Protein AF-A0A522Q6T3-F1 (afdb_monomer)

Structure (mmCIF, N/CA/C/O backbone):
data_AF-A0A522Q6T3-F1
#
_entry.id   AF-A0A522Q6T3-F1
#
loop_
_atom_site.group_PDB
_atom_site.id
_atom_site.type_symbol
_atom_site.label_atom_id
_atom_site.label_alt_id
_atom_site.label_comp_id
_atom_site.label_asym_id
_atom_site.label_entity_id
_atom_site.label_seq_id
_atom_site.pdbx_PDB_ins_code
_atom_site.Cartn_x
_atom_site.Cartn_y
_atom_site.Cartn_z
_atom_site.occupancy
_atom_site.B_iso_or_equiv
_atom_site.auth_seq_id
_atom_site.auth_comp_id
_atom_site.auth_asym_id
_atom_site.auth_atom_id
_atom_site.pdbx_PDB_model_num
ATOM 1 N N . MET A 1 1 ? 15.743 12.903 8.672 1.00 42.44 1 MET A N 1
ATOM 2 C CA . MET A 1 1 ? 14.660 12.225 9.415 1.00 42.44 1 MET A CA 1
ATOM 3 C C . MET A 1 1 ? 14.286 11.033 8.550 1.00 42.44 1 MET A C 1
ATOM 5 O O . MET A 1 1 ? 14.039 11.246 7.377 1.00 42.44 1 MET A O 1
ATOM 9 N N . GLN A 1 2 ? 14.473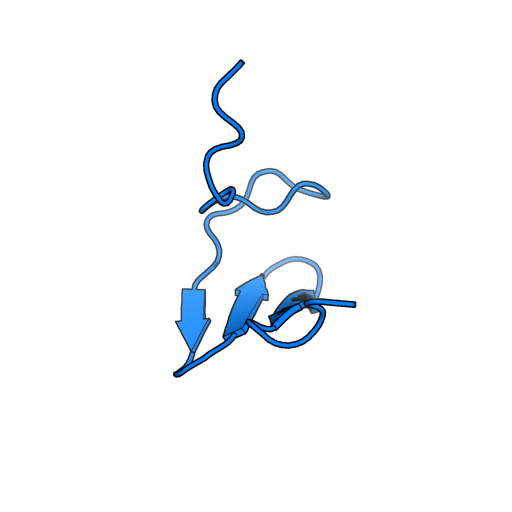 9.807 9.037 1.00 47.00 2 GLN A N 1
ATOM 10 C CA . GLN A 1 2 ? 14.511 8.605 8.197 1.00 47.00 2 GLN A CA 1
ATOM 11 C C . GLN A 1 2 ? 13.110 8.252 7.686 1.00 47.00 2 GLN A C 1
ATOM 13 O O . GLN A 1 2 ? 12.253 7.817 8.450 1.00 47.00 2 GLN A O 1
ATOM 18 N N . GLU A 1 3 ? 12.883 8.468 6.396 1.00 51.88 3 GLU A N 1
ATOM 19 C CA . GLU A 1 3 ? 11.685 8.037 5.683 1.00 51.88 3 GLU A CA 1
ATOM 20 C C . GLU A 1 3 ? 11.835 6.536 5.430 1.00 51.88 3 GLU A C 1
ATOM 22 O O . GLU A 1 3 ? 12.391 6.103 4.424 1.00 51.88 3 GLU A O 1
ATOM 27 N N . PHE A 1 4 ? 11.440 5.712 6.402 1.00 51.94 4 PHE A N 1
ATOM 28 C CA . PHE A 1 4 ? 11.330 4.277 6.163 1.00 51.94 4 PHE A CA 1
ATOM 29 C C . PHE A 1 4 ? 10.382 4.087 4.971 1.00 51.94 4 PHE A C 1
ATOM 31 O O . PHE A 1 4 ? 9.280 4.643 5.020 1.00 51.94 4 PHE A O 1
ATOM 38 N N . PRO A 1 5 ?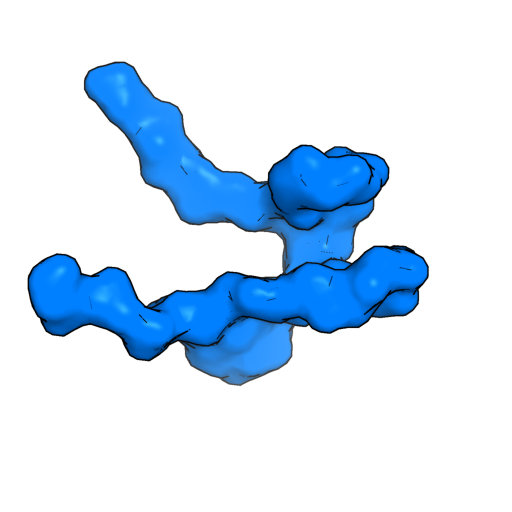 10.754 3.332 3.919 1.00 58.56 5 PRO A N 1
ATOM 39 C CA . PRO A 1 5 ? 9.799 2.937 2.896 1.00 58.56 5 PRO A CA 1
ATOM 40 C C . PRO A 1 5 ? 8.729 2.136 3.626 1.00 58.56 5 PRO A C 1
ATOM 42 O O . PRO A 1 5 ? 8.973 1.023 4.097 1.00 58.56 5 PRO A O 1
ATOM 45 N N . ASN A 1 6 ? 7.602 2.798 3.873 1.00 63.47 6 ASN A N 1
ATOM 46 C CA . ASN A 1 6 ? 6.608 2.361 4.830 1.00 63.47 6 ASN A CA 1
ATOM 47 C C . ASN A 1 6 ? 6.122 0.980 4.391 1.00 63.47 6 ASN A C 1
ATOM 49 O O . ASN A 1 6 ? 5.334 0.859 3.461 1.00 63.47 6 ASN A O 1
ATOM 53 N N . GLN A 1 7 ? 6.552 -0.071 5.097 1.00 74.81 7 GLN A N 1
ATOM 54 C CA . GLN A 1 7 ? 6.032 -1.433 4.919 1.00 74.81 7 GLN A CA 1
ATOM 55 C C . GLN A 1 7 ? 4.540 -1.522 5.287 1.00 74.81 7 GLN A C 1
ATOM 57 O O . GLN A 1 7 ? 3.948 -2.597 5.241 1.00 74.81 7 GLN A O 1
ATOM 62 N N . PHE A 1 8 ? 3.938 -0.401 5.684 1.00 81.12 8 PHE A N 1
ATOM 63 C CA . PHE A 1 8 ? 2.555 -0.237 6.069 1.00 81.12 8 PHE A CA 1
ATOM 64 C C . PHE A 1 8 ? 1.882 0.781 5.152 1.00 81.12 8 PHE A C 1
ATOM 66 O O . PHE A 1 8 ? 2.427 1.830 4.831 1.00 81.12 8 PHE A O 1
ATOM 73 N N . CYS A 1 9 ? 0.660 0.479 4.744 1.00 86.44 9 CYS A N 1
ATOM 74 C CA . CYS A 1 9 ? -0.142 1.342 3.907 1.00 86.44 9 CYS A CA 1
ATOM 75 C C . CYS A 1 9 ? -0.429 2.670 4.632 1.00 86.44 9 CYS A C 1
ATOM 77 O O . CYS A 1 9 ? -0.995 2.632 5.726 1.00 86.44 9 CYS A O 1
ATOM 79 N N . PRO A 1 10 ? -0.147 3.838 4.028 1.00 81.12 10 PRO A N 1
ATOM 80 C CA . PRO A 1 10 ? -0.454 5.133 4.641 1.00 81.12 10 PRO A CA 1
ATOM 81 C C . PRO A 1 10 ? -1.963 5.401 4.755 1.00 81.12 10 PRO A C 1
ATOM 83 O O . PRO A 1 10 ? -2.383 6.243 5.539 1.00 81.12 10 PRO A O 1
ATOM 86 N N . VAL A 1 11 ? -2.789 4.681 3.989 1.00 82.56 11 VAL A N 1
ATOM 87 C CA . VAL A 1 11 ? -4.248 4.861 3.965 1.00 82.56 11 VAL A CA 1
ATOM 88 C C . VAL A 1 11 ? -4.926 4.133 5.124 1.00 82.56 11 VAL A C 1
ATOM 90 O O . VAL A 1 11 ? -5.868 4.644 5.719 1.00 82.56 11 VAL A O 1
ATOM 93 N N . CYS A 1 12 ? -4.478 2.915 5.437 1.00 87.94 12 CYS A N 1
ATOM 94 C CA . CYS A 1 12 ? -5.172 2.041 6.387 1.00 87.94 12 C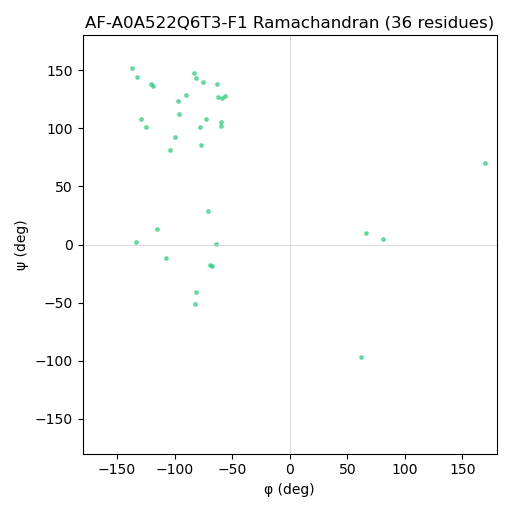YS A CA 1
ATOM 95 C C . CYS A 1 12 ? -4.263 1.377 7.429 1.00 87.94 12 CYS A C 1
ATOM 97 O O . CYS A 1 12 ? -4.740 0.550 8.205 1.00 87.94 12 CYS A O 1
ATOM 99 N N . GLY A 1 13 ? -2.959 1.668 7.422 1.00 83.12 13 GLY A N 1
ATOM 100 C CA . GLY A 1 13 ? -1.968 1.108 8.349 1.00 83.12 13 GLY A CA 1
ATOM 101 C C . GLY A 1 13 ? -1.721 -0.396 8.195 1.00 83.12 13 GLY A C 1
ATOM 102 O O . GLY A 1 13 ? -1.096 -1.014 9.048 1.00 83.12 13 GLY A O 1
ATOM 103 N N . THR A 1 14 ? -2.239 -1.024 7.138 1.00 86.88 14 THR A N 1
ATOM 104 C CA . THR A 1 14 ? -2.079 -2.468 6.904 1.00 86.88 14 THR A CA 1
ATOM 105 C C . THR A 1 14 ? -0.729 -2.760 6.274 1.00 86.88 14 THR A C 1
ATOM 107 O O . THR A 1 14 ? -0.278 -1.991 5.434 1.00 86.88 14 THR A O 1
ATOM 110 N N . ARG A 1 15 ? -0.092 -3.873 6.645 1.00 86.12 15 ARG A N 1
ATOM 111 C CA . ARG A 1 15 ? 1.180 -4.286 6.050 1.00 86.12 15 ARG A CA 1
ATOM 112 C C . ARG A 1 15 ? 1.026 -4.464 4.538 1.00 86.12 15 ARG A C 1
ATOM 114 O O . ARG A 1 15 ? 0.130 -5.176 4.091 1.00 86.12 15 ARG A O 1
ATOM 121 N N . LEU A 1 16 ? 1.879 -3.791 3.778 1.00 86.12 16 LEU A N 1
ATOM 122 C CA . LEU A 1 16 ? 1.955 -3.957 2.337 1.00 86.12 16 LEU A CA 1
ATOM 123 C C . LEU A 1 16 ? 2.661 -5.275 2.020 1.00 86.12 16 LEU A C 1
ATOM 125 O O . LEU A 1 16 ? 3.654 -5.627 2.662 1.00 86.12 16 LEU A O 1
ATOM 129 N N . GLU A 1 17 ? 2.161 -5.984 1.017 1.00 86.81 17 GLU A N 1
ATOM 130 C CA . GLU A 1 17 ? 2.825 -7.161 0.472 1.00 86.81 17 GLU A CA 1
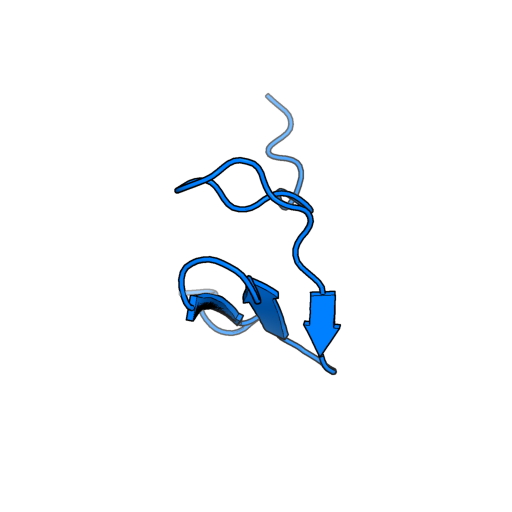ATOM 131 C C . GLU A 1 17 ? 3.765 -6.754 -0.657 1.00 86.81 17 GLU A C 1
ATOM 133 O O . GLU A 1 17 ? 3.388 -6.021 -1.572 1.00 86.81 17 GLU A O 1
ATOM 138 N N . SER A 1 18 ? 5.011 -7.214 -0.574 1.00 80.12 18 SER A N 1
ATOM 139 C CA . SER A 1 18 ? 6.016 -7.009 -1.609 1.00 80.12 18 SER A CA 1
ATOM 140 C C . SER A 1 18 ? 5.772 -7.982 -2.760 1.00 80.12 18 SER A C 1
ATOM 142 O O . SER A 1 18 ? 6.140 -9.153 -2.687 1.00 80.12 18 SER A O 1
A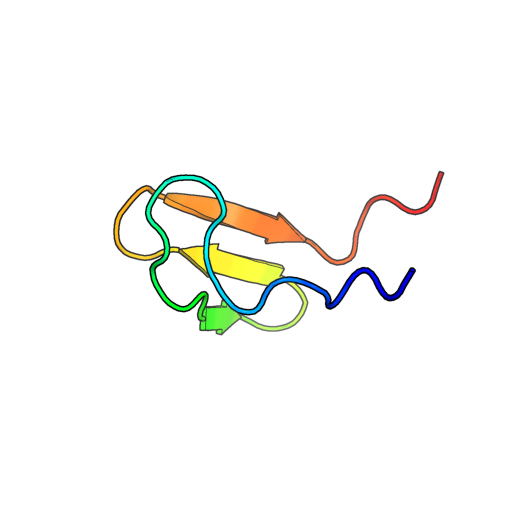TOM 144 N N . GLU A 1 19 ? 5.171 -7.476 -3.825 1.00 81.25 19 GLU A N 1
ATOM 145 C CA . GLU A 1 19 ? 4.948 -8.163 -5.090 1.00 81.25 19 GLU A CA 1
ATOM 146 C C . GLU A 1 19 ? 6.025 -7.709 -6.082 1.00 81.25 19 GLU A C 1
ATOM 148 O O . GLU A 1 19 ? 5.894 -6.697 -6.773 1.00 81.25 19 GLU A O 1
ATOM 153 N N . HIS A 1 20 ? 7.125 -8.459 -6.148 1.00 79.88 20 HIS A N 1
ATOM 154 C CA . HIS A 1 20 ? 8.243 -8.199 -7.059 1.00 79.88 20 HIS A CA 1
ATOM 155 C C . HIS A 1 20 ? 8.930 -6.837 -6.795 1.00 79.88 20 HIS A C 1
ATOM 157 O O . HIS A 1 20 ? 9.764 -6.737 -5.901 1.00 79.88 20 HIS A O 1
ATOM 163 N N . CYS A 1 21 ? 8.565 -5.788 -7.541 1.00 78.62 21 CYS A N 1
ATOM 164 C CA . CYS A 1 21 ? 9.111 -4.426 -7.451 1.00 78.62 21 CYS A CA 1
ATOM 165 C C . CYS A 1 21 ? 8.055 -3.398 -6.985 1.00 78.62 21 CYS A C 1
ATOM 167 O O . CYS A 1 21 ? 8.224 -2.190 -7.152 1.00 78.62 21 CYS A O 1
ATOM 169 N N . LYS A 1 22 ? 6.914 -3.869 -6.470 1.00 82.31 22 LYS A N 1
ATOM 170 C CA . LYS A 1 22 ? 5.821 -3.035 -5.957 1.00 82.31 22 LYS A CA 1
ATOM 171 C C . LYS A 1 22 ? 5.357 -3.548 -4.598 1.00 82.31 22 LYS A C 1
ATOM 173 O O . LYS A 1 22 ? 5.308 -4.747 -4.354 1.00 82.31 22 LYS A O 1
ATOM 178 N N . MET A 1 23 ? 4.988 -2.639 -3.715 1.00 86.12 23 MET A N 1
ATOM 179 C CA . MET A 1 23 ? 4.298 -2.940 -2.4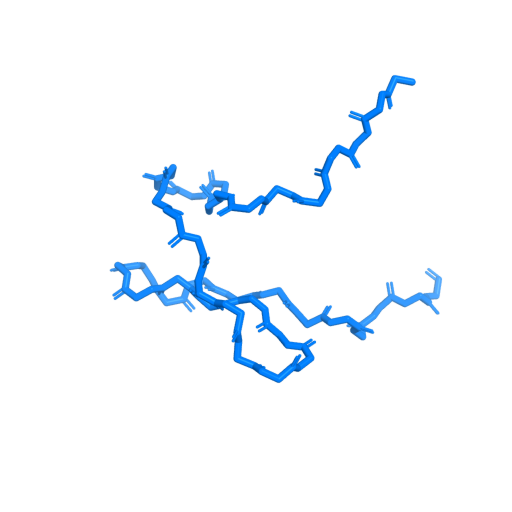70 1.00 86.12 23 MET A CA 1
ATOM 180 C C . MET A 1 23 ? 2.797 -2.734 -2.675 1.00 86.12 23 MET A C 1
ATOM 182 O O . MET A 1 23 ? 2.394 -1.651 -3.079 1.00 86.12 23 MET A O 1
ATOM 186 N N . VAL A 1 24 ? 1.964 -3.743 -2.421 1.00 87.19 24 VAL A N 1
ATOM 187 C CA . VAL A 1 24 ? 0.506 -3.696 -2.638 1.00 87.19 24 VAL A CA 1
ATOM 188 C C . VAL A 1 24 ? -0.239 -3.910 -1.323 1.00 87.19 24 VAL A C 1
ATOM 190 O O . VAL A 1 24 ? 0.092 -4.788 -0.531 1.00 87.19 24 VAL A O 1
ATOM 193 N N . CYS A 1 25 ? -1.279 -3.116 -1.087 1.00 90.19 25 CYS A N 1
ATOM 194 C CA . CYS A 1 25 ? -2.182 -3.250 0.043 1.00 90.19 25 CYS A CA 1
ATOM 195 C C . CYS A 1 25 ? -3.426 -4.047 -0.353 1.00 90.19 25 CYS A C 1
ATOM 197 O O . CYS A 1 25 ? -4.298 -3.540 -1.060 1.00 90.19 25 CYS A O 1
ATOM 199 N N . THR A 1 26 ? -3.582 -5.246 0.198 1.00 86.00 26 THR A N 1
ATOM 200 C CA . THR A 1 26 ? -4.744 -6.119 -0.049 1.00 86.00 26 THR A CA 1
ATOM 201 C C . THR A 1 26 ? -6.057 -5.608 0.558 1.00 86.00 26 THR A C 1
ATOM 203 O O . THR A 1 26 ? -7.125 -6.039 0.139 1.00 86.00 26 THR A O 1
ATOM 206 N N . ARG A 1 27 ? -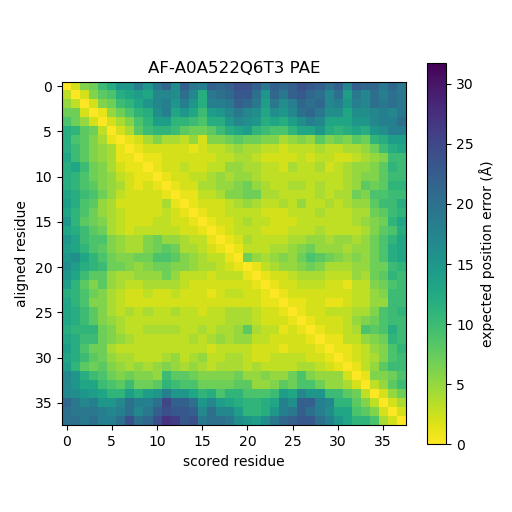6.016 -4.670 1.521 1.00 88.88 27 ARG A N 1
ATOM 207 C CA . ARG A 1 27 ? -7.235 -4.091 2.130 1.00 88.88 27 ARG A CA 1
ATOM 208 C C . ARG A 1 27 ? -7.876 -2.958 1.335 1.00 88.88 27 ARG A C 1
ATOM 210 O O . ARG A 1 27 ? -9.085 -2.965 1.156 1.00 88.88 27 ARG A O 1
ATOM 217 N N . CYS A 1 28 ? -7.098 -1.951 0.944 1.00 89.06 28 CYS A N 1
ATOM 218 C CA . CYS A 1 28 ? -7.612 -0.745 0.286 1.00 89.06 28 CYS A CA 1
ATOM 219 C C . CYS A 1 28 ? -7.281 -0.679 -1.211 1.00 89.06 28 CYS A C 1
ATOM 221 O O . CYS A 1 28 ? -7.817 0.182 -1.899 1.00 89.06 28 CYS A O 1
ATOM 223 N N . GLY A 1 29 ? -6.395 -1.549 -1.711 1.00 84.44 29 GLY A N 1
ATOM 224 C CA . GLY A 1 29 ? -5.926 -1.524 -3.098 1.00 84.44 29 GLY A CA 1
ATOM 225 C C . GLY A 1 29 ? -4.816 -0.505 -3.382 1.00 84.44 29 GLY A C 1
ATOM 226 O O . GLY A 1 29 ? -4.419 -0.359 -4.533 1.00 84.44 29 GLY A O 1
ATOM 227 N N . TYR A 1 30 ? -4.297 0.194 -2.364 1.00 85.19 30 TYR A N 1
ATOM 228 C CA . TYR A 1 30 ? -3.145 1.091 -2.516 1.00 85.19 30 TYR A CA 1
ATOM 229 C C . TYR A 1 30 ? -1.897 0.308 -2.931 1.00 85.19 30 TYR A C 1
ATOM 231 O O . TYR A 1 30 ? -1.630 -0.749 -2.364 1.00 85.19 30 TYR A O 1
ATOM 239 N N . PHE A 1 31 ? -1.101 0.833 -3.857 1.00 83.25 31 PHE A N 1
ATOM 240 C CA . PHE A 1 31 ? 0.172 0.233 -4.239 1.00 83.25 31 PHE A CA 1
ATOM 241 C C . PHE A 1 31 ? 1.264 1.292 -4.399 1.00 83.25 31 PHE A C 1
ATOM 243 O O . PHE A 1 31 ? 0.986 2.441 -4.727 1.00 83.25 31 PHE A O 1
ATOM 250 N N . MET A 1 32 ? 2.507 0.889 -4.164 1.00 77.69 32 MET A N 1
ATOM 251 C CA . 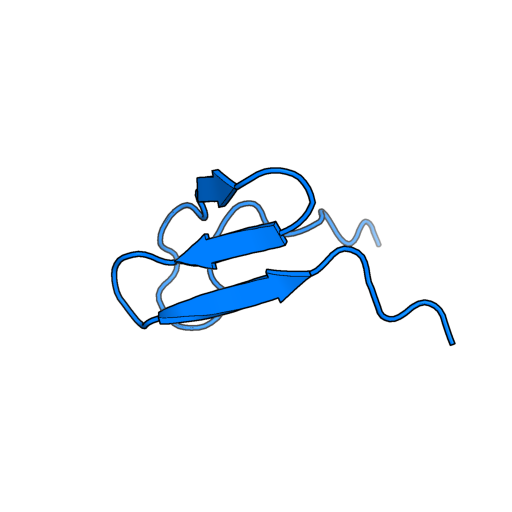MET A 1 32 ? 3.706 1.709 -4.282 1.00 77.69 32 MET A CA 1
ATOM 252 C C . MET A 1 32 ? 4.717 0.945 -5.137 1.00 77.69 32 MET A C 1
ATOM 254 O O . MET A 1 32 ? 5.237 -0.083 -4.712 1.00 77.69 32 MET A O 1
ATOM 258 N N . SER A 1 33 ? 4.956 1.388 -6.368 1.00 78.88 33 SER A N 1
ATOM 259 C CA . SER A 1 33 ? 5.993 0.838 -7.249 1.00 78.88 33 SER A CA 1
ATOM 260 C C . SER A 1 33 ? 7.356 1.450 -6.930 1.00 78.88 33 SER A C 1
ATOM 262 O O . SER A 1 33 ? 7.435 2.636 -6.632 1.00 78.88 33 SER A O 1
ATOM 264 N N . CYS A 1 34 ? 8.449 0.698 -7.088 1.00 71.81 34 CYS A N 1
ATOM 265 C CA . CYS A 1 34 ? 9.817 1.246 -7.130 1.00 71.81 34 CYS A CA 1
ATOM 266 C C . CYS A 1 34 ? 10.105 2.043 -8.422 1.00 71.81 34 CYS A C 1
ATOM 268 O O . CYS A 1 34 ? 11.232 2.081 -8.910 1.00 71.81 34 CYS A O 1
ATOM 270 N N . SER A 1 35 ? 9.078 2.642 -9.011 1.00 68.50 35 SER A N 1
ATOM 271 C CA . SER A 1 35 ? 9.155 3.493 -10.187 1.00 68.50 35 SER A CA 1
ATOM 272 C C . SER A 1 35 ? 8.501 4.791 -9.773 1.00 68.50 35 SER A C 1
ATOM 274 O O . SER A 1 35 ? 7.287 4.787 -9.603 1.00 68.50 35 SER A O 1
ATOM 276 N N . GLU A 1 36 ? 9.352 5.772 -9.465 1.00 57.53 36 GLU A N 1
ATOM 277 C CA . GLU A 1 36 ? 9.204 7.240 -9.505 1.00 57.53 36 GLU A CA 1
ATOM 278 C C . GLU A 1 36 ? 10.448 7.797 -8.772 1.00 57.53 36 GLU A C 1
ATOM 280 O O . GLU A 1 36 ? 10.399 8.225 -7.623 1.00 57.53 36 GLU A O 1
ATOM 285 N N . PHE A 1 37 ? 11.611 7.651 -9.419 1.00 56.12 37 PHE A N 1
ATOM 286 C CA . PHE A 1 37 ? 12.778 8.506 -9.189 1.00 56.12 37 PHE A CA 1
ATOM 287 C C . PHE A 1 37 ? 12.832 9.468 -10.390 1.00 56.12 37 PHE A C 1
ATOM 289 O O . PHE A 1 37 ? 13.547 9.192 -11.353 1.00 56.12 37 PHE A O 1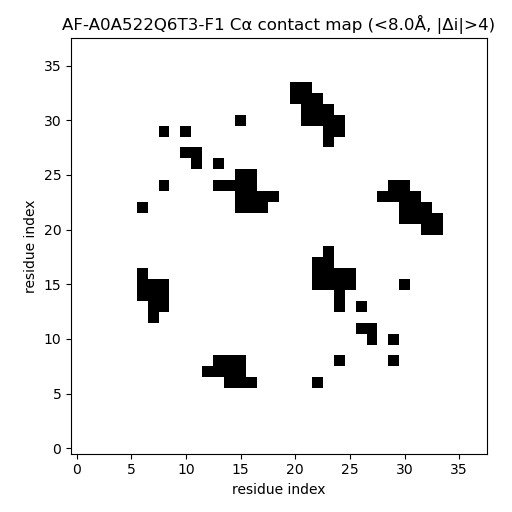
ATOM 296 N N . GLU A 1 38 ? 12.037 10.537 -10.360 1.00 48.22 38 GLU A N 1
ATOM 297 C CA . GLU A 1 38 ? 12.344 11.811 -11.038 1.00 48.22 38 GLU A CA 1
ATOM 298 C C . GLU A 1 38 ? 12.443 12.911 -9.978 1.00 48.22 38 GLU A C 1
ATOM 300 O O . GLU A 1 38 ? 11.633 12.883 -9.021 1.00 48.22 38 GLU A O 1
#

Mean predicted aligned error: 7.42 Å

Secondary structure (DSSP, 8-state):
------SB-TTT-PBPEEETTEEE-TTT--EEES----

pLDDT: mean 75.78, std 13.76, range [42.44, 90.19]

Sequence (38 aa):
MQEFPNQFCPVCGTRLESEHCKMVCTRCGYFMSCSEFE

Radius of gyration: 10.08 Å; Cα contacts (8 Å, |Δi|>4): 47; chains: 1; bounding box: 22×20×20 Å

Nearest PDB structures (foldseek):
  7oqy-assembly1_Y  TM=8.070E-01  e=1.731E-01  Saccharolobus solfataricus P2
  2k4x-assembly1_A  TM=6.952E-01  e=7.703E-01  Thermoplasma acidophilum
  3m85-assembly1_C  TM=8.847E-01  e=2.821E+00  Archaeoglobus fulgidus
  8b2l-assembly1_N1  TM=7.912E-01  e=4.164E+00  Nicotiana tabacum
  7ls2-assembly1_U3  TM=7.203E-01  e=6.559E+00  Mus musculus

Foldseek 3Di:
DDPDPQCADPVPRHGFDDDPQKTADPPPGDMGGPPDPD

Solvent-accessible surface area (backbone atoms only — not comparable to full-atom values): 2574 Å² total; per-residue (Å²): 131,88,79,66,83,64,59,37,33,92,88,76,65,42,69,37,44,77,57,92,65,27,35,36,24,88,86,83,67,52,69,48,58,84,73,82,90,125